Protein AF-A0A2W2G5G0-F1 (afdb_monomer_lite)

Organism: NCBI:txid1655439

pLDDT: mean 85.62, std 19.75, range [29.5, 98.62]

Foldseek 3Di:
DDDDDDDDDDDDDPPDPPPPDQQFAPPFEDQVLLCVLLVDHWDFPCPVVCVVVVDPDDVVVVPLQGWTKGWHAAPQWIWIWIDRGSFQWIWIWIAGNPPRHTPDIDIDGQFNHWYWDDDPNWIWIWTCHDPPFQKHIWIFIRPPHTDIDIDGHPDD

Radius of gyration: 22.21 Å; chains: 1; bounding box: 41×42×86 Å

Secondary structure (DSSP, 8-state):
-------------------------SSPPPHHHHHHHHTS--EETTHHHHHHTT----TTTTTTSS-EEEEEEETTEEEEEEEEGGGTEEEEEEEETTT--EEEEEEE-S--EEEEEEETTEEEEEEE--TT-SBPPEEEEEESS-EEE--BPPP-

Structure (mmCIF, N/CA/C/O backbone):
data_AF-A0A2W2G5G0-F1
#
_entry.id   AF-A0A2W2G5G0-F1
#
loop_
_atom_site.group_PDB
_atom_site.id
_atom_site.type_symbol
_atom_site.label_atom_id
_atom_site.label_alt_id
_atom_site.label_comp_id
_atom_site.label_asym_id
_atom_site.label_entity_id
_atom_site.label_seq_id
_atom_site.pdbx_PDB_ins_code
_atom_site.Cartn_x
_atom_site.Cartn_y
_atom_site.Cartn_z
_atom_site.occupancy
_atom_site.B_iso_or_equiv
_atom_site.auth_seq_id
_atom_site.auth_comp_id
_atom_site.auth_asym_id
_atom_site.auth_atom_id
_atom_site.pdbx_PDB_model_num
ATOM 1 N N . MET A 1 1 ? -14.888 7.293 -69.599 1.00 37.59 1 MET A N 1
ATOM 2 C CA . MET A 1 1 ? -13.811 6.942 -68.647 1.00 37.59 1 MET A CA 1
ATOM 3 C C . MET A 1 1 ? -13.451 8.193 -67.848 1.00 37.59 1 MET A C 1
ATOM 5 O O . MET A 1 1 ? -13.188 9.204 -68.478 1.00 37.59 1 MET A O 1
ATOM 9 N N . ALA A 1 2 ? -13.579 8.093 -66.514 1.00 35.19 2 ALA A N 1
ATOM 10 C CA . ALA A 1 2 ? -13.109 8.940 -65.391 1.00 35.19 2 ALA A CA 1
ATOM 11 C C . ALA A 1 2 ? -12.846 10.448 -65.647 1.00 35.19 2 ALA A C 1
ATOM 13 O O . ALA A 1 2 ? -11.923 10.800 -66.364 1.00 35.19 2 ALA A O 1
ATOM 14 N N . SER A 1 3 ? -13.647 11.406 -65.159 1.00 32.19 3 SER A N 1
ATOM 15 C CA . SER A 1 3 ? -13.890 11.830 -63.758 1.00 32.19 3 SER A CA 1
ATOM 16 C C . SER A 1 3 ? -12.618 12.220 -62.988 1.00 32.19 3 SER A C 1
ATOM 18 O O . SER A 1 3 ? -12.035 11.391 -62.296 1.00 32.19 3 SER A O 1
ATOM 20 N N . TYR A 1 4 ? -12.226 13.499 -63.063 1.00 32.25 4 TYR A N 1
ATOM 21 C CA . TYR A 1 4 ? -11.268 14.111 -62.136 1.00 32.25 4 TYR A CA 1
ATOM 22 C C . TYR A 1 4 ? -12.028 14.744 -60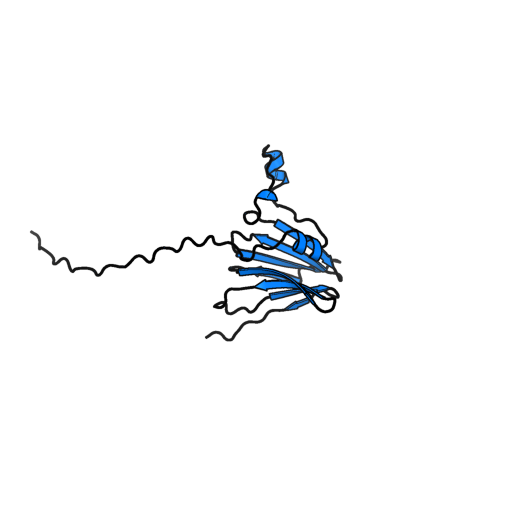.966 1.00 32.25 4 TYR A C 1
ATOM 24 O O . TYR A 1 4 ? -12.677 15.782 -61.101 1.00 32.25 4 TYR A O 1
ATOM 32 N N . LEU A 1 5 ? -11.967 14.073 -59.815 1.00 36.88 5 LEU A N 1
ATOM 33 C CA . LEU A 1 5 ? -12.491 14.564 -58.548 1.00 36.88 5 LEU A CA 1
ATOM 34 C C . LEU A 1 5 ? -11.580 15.654 -57.965 1.00 36.88 5 LEU A C 1
ATOM 36 O O . LEU A 1 5 ? -10.365 15.498 -57.875 1.00 36.88 5 LEU A O 1
ATOM 40 N N . ARG A 1 6 ? -12.228 16.718 -57.479 1.00 37.94 6 ARG A N 1
ATOM 41 C CA . ARG A 1 6 ? -11.724 17.679 -56.490 1.00 37.94 6 ARG A CA 1
ATOM 42 C C . ARG A 1 6 ? -10.991 16.972 -55.344 1.00 37.94 6 ARG A C 1
ATOM 44 O O . ARG A 1 6 ? -11.624 16.231 -54.594 1.00 37.94 6 ARG A O 1
ATOM 51 N N . MET A 1 7 ? -9.729 17.322 -55.107 1.00 29.50 7 MET A N 1
ATOM 52 C CA . MET A 1 7 ? -9.103 17.122 -53.799 1.00 29.50 7 MET A CA 1
ATOM 53 C C . MET A 1 7 ? -9.306 18.388 -52.965 1.00 29.50 7 MET A C 1
ATOM 55 O O . MET A 1 7 ? -8.728 19.441 -53.227 1.00 29.50 7 MET A O 1
ATOM 59 N N 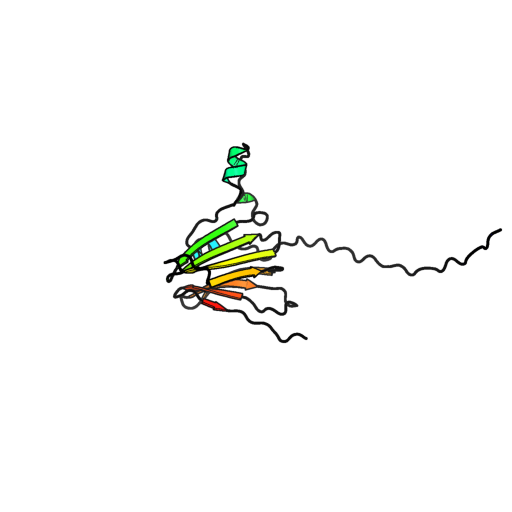. ARG A 1 8 ? -10.213 18.283 -51.990 1.00 38.03 8 ARG A N 1
ATOM 60 C CA . ARG A 1 8 ? -10.362 19.241 -50.893 1.00 38.03 8 ARG A CA 1
ATOM 61 C C . ARG A 1 8 ? -9.077 19.230 -50.064 1.00 38.03 8 ARG A C 1
ATOM 63 O O . ARG A 1 8 ? -8.602 18.160 -49.696 1.00 38.03 8 ARG A O 1
ATOM 70 N N . MET A 1 9 ? -8.572 20.416 -49.736 1.00 39.34 9 MET A N 1
ATOM 71 C CA . MET A 1 9 ? -7.603 20.597 -48.659 1.00 39.34 9 MET A CA 1
ATOM 72 C C . MET A 1 9 ? -8.232 20.078 -47.362 1.00 39.34 9 MET A C 1
ATOM 74 O O . MET A 1 9 ? -9.248 20.611 -46.912 1.00 39.34 9 MET A O 1
ATOM 78 N N . LEU A 1 10 ? -7.665 19.018 -46.790 1.00 39.03 10 LEU A N 1
ATOM 79 C CA . LEU A 1 10 ? -7.974 18.602 -45.430 1.00 39.03 10 LEU A CA 1
ATOM 80 C C . LEU A 1 10 ? -6.988 19.291 -44.494 1.00 39.03 10 LEU A C 1
ATOM 82 O O . LEU A 1 10 ? -5.775 19.113 -44.580 1.00 39.03 10 LEU A O 1
ATOM 86 N N . SER A 1 11 ? -7.582 20.127 -43.651 1.00 43.00 11 SER A N 1
ATOM 87 C CA . SER A 1 11 ? -6.990 20.857 -42.543 1.00 43.00 11 SER A CA 1
ATOM 88 C C . SER A 1 11 ? -6.053 19.970 -41.727 1.00 43.00 11 SER A C 1
ATOM 90 O O . SER A 1 11 ? -6.435 18.878 -41.301 1.00 43.00 11 SER A O 1
ATOM 92 N N . GLY A 1 12 ? -4.835 20.462 -41.501 1.00 37.47 12 GLY A N 1
ATOM 93 C CA . GLY A 1 12 ? -3.823 19.797 -40.697 1.00 37.47 12 GLY A CA 1
ATOM 94 C C . GLY A 1 12 ? -4.359 19.441 -39.314 1.00 37.47 12 GLY A C 1
ATOM 95 O O . GLY A 1 12 ? -4.733 20.312 -38.532 1.00 37.47 12 GLY A O 1
ATOM 96 N N . HIS A 1 13 ? -4.386 18.148 -39.012 1.00 40.12 13 HIS A N 1
ATOM 97 C CA . HIS A 1 13 ? -4.388 17.687 -37.634 1.00 40.12 13 HIS A CA 1
ATOM 98 C C . HIS A 1 13 ? -2.970 17.882 -37.109 1.00 40.12 13 HIS A C 1
ATOM 100 O O . HIS A 1 13 ? -2.064 17.107 -37.420 1.00 40.12 13 HIS A O 1
ATOM 106 N N . LEU A 1 14 ? -2.778 18.967 -36.358 1.00 42.31 14 LEU A N 1
ATOM 107 C CA . LEU A 1 14 ? -1.640 19.132 -35.466 1.00 42.31 14 LEU A CA 1
ATOM 108 C C . LEU A 1 14 ? -1.620 17.912 -34.546 1.00 42.31 14 LEU A C 1
ATOM 110 O O . LEU A 1 14 ? -2.417 17.817 -33.615 1.00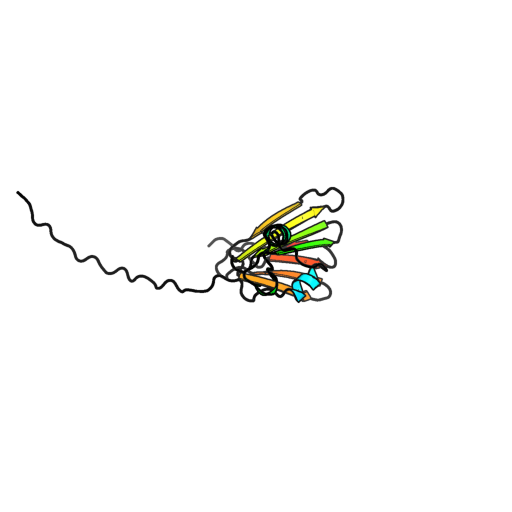 42.31 14 LEU A O 1
ATOM 114 N N . ARG A 1 15 ? -0.733 16.957 -34.841 1.00 42.62 15 ARG A N 1
ATOM 115 C CA . ARG A 1 15 ? -0.372 15.899 -33.901 1.00 42.62 15 ARG A CA 1
ATOM 116 C C . ARG A 1 15 ? 0.100 16.611 -32.642 1.00 42.62 15 ARG A C 1
ATOM 118 O O . ARG A 1 15 ? 1.128 17.285 -32.675 1.00 42.62 15 ARG A O 1
ATOM 125 N N . HIS A 1 16 ? -0.683 16.533 -31.570 1.00 43.47 16 HIS A N 1
ATOM 126 C CA . HIS A 1 16 ? -0.168 16.881 -30.257 1.00 43.47 16 HIS A CA 1
ATOM 127 C C . HIS A 1 16 ? 1.067 16.007 -30.036 1.00 43.47 16 HIS A C 1
ATOM 129 O O . HIS A 1 16 ? 0.976 14.794 -30.256 1.00 43.47 16 HIS A O 1
ATOM 135 N N . PRO A 1 17 ? 2.231 16.586 -29.699 1.00 39.75 17 PRO A N 1
ATOM 136 C CA . PRO A 1 17 ? 3.340 15.767 -29.258 1.00 39.75 17 PRO A CA 1
ATOM 137 C C . PRO A 1 17 ? 2.827 14.987 -28.050 1.00 39.75 17 PRO A C 1
ATOM 139 O O . PRO A 1 17 ? 2.345 15.587 -27.087 1.00 39.75 17 PRO A O 1
ATOM 142 N N . CYS A 1 18 ? 2.865 13.656 -28.144 1.00 41.94 18 CYS A N 1
ATOM 143 C CA . CYS A 1 18 ? 2.819 12.806 -26.966 1.00 41.94 18 CYS A CA 1
ATOM 144 C C . CYS A 1 18 ? 3.891 13.383 -26.047 1.00 41.94 18 CYS A C 1
ATOM 146 O O . CYS A 1 18 ? 5.069 13.385 -26.403 1.00 41.94 18 CYS A O 1
ATOM 148 N N . LYS A 1 19 ? 3.487 14.012 -24.945 1.00 44.22 19 LYS A N 1
ATOM 149 C CA . LYS A 1 19 ? 4.447 14.325 -23.903 1.00 44.22 19 LYS A CA 1
ATOM 150 C C . LYS A 1 19 ? 4.891 12.963 -23.395 1.00 44.22 19 LYS A C 1
ATOM 152 O O . LYS A 1 19 ? 4.100 12.278 -22.756 1.00 44.22 19 LYS A O 1
ATOM 157 N N . ASP A 1 20 ? 6.111 12.575 -23.746 1.00 46.91 20 ASP A N 1
ATOM 158 C CA . ASP A 1 20 ? 6.840 11.476 -23.124 1.00 46.91 20 ASP A CA 1
ATOM 159 C C . ASP A 1 20 ? 7.102 11.869 -21.664 1.00 46.91 20 ASP A C 1
ATOM 161 O O . ASP A 1 20 ? 8.199 12.278 -21.285 1.00 46.91 20 ASP A O 1
ATOM 165 N N . HIS A 1 21 ? 6.050 11.859 -20.848 1.00 46.62 21 HIS A N 1
ATOM 166 C CA . HIS A 1 21 ? 6.199 11.828 -19.410 1.00 46.62 21 HIS A CA 1
ATOM 167 C C . HIS A 1 21 ? 6.447 10.365 -19.046 1.00 46.62 21 HIS A C 1
ATOM 169 O O . HIS A 1 21 ? 5.636 9.518 -19.429 1.00 46.62 21 HIS A O 1
ATOM 175 N N . PRO A 1 22 ? 7.558 10.032 -18.369 1.00 53.75 22 PRO A N 1
ATOM 176 C CA . PRO A 1 22 ? 7.670 8.720 -17.757 1.00 53.75 22 PRO A CA 1
ATOM 177 C C . PRO A 1 22 ? 6.459 8.545 -16.831 1.00 53.75 22 PRO A C 1
ATOM 179 O O . PRO A 1 22 ? 6.234 9.370 -15.950 1.00 53.75 22 PRO A O 1
ATOM 182 N N . VAL A 1 23 ? 5.643 7.527 -17.108 1.00 70.06 23 VAL A N 1
ATOM 183 C CA . VAL A 1 23 ? 4.461 7.161 -16.316 1.00 70.06 23 VAL A CA 1
ATOM 184 C C . VAL A 1 23 ? 4.982 6.424 -15.088 1.00 70.06 23 VAL A C 1
ATOM 186 O O . VAL A 1 23 ? 5.125 5.207 -15.091 1.00 70.06 23 VAL A O 1
ATOM 189 N N . VAL A 1 24 ? 5.428 7.177 -14.092 1.00 86.25 24 VAL A N 1
ATOM 190 C CA . VAL A 1 24 ? 5.929 6.654 -12.821 1.00 86.25 24 VAL A CA 1
ATOM 191 C C . VAL A 1 24 ? 5.260 7.468 -11.725 1.00 86.25 24 VAL A C 1
ATOM 193 O O . VAL A 1 24 ? 5.152 8.687 -11.855 1.00 86.25 24 VAL A O 1
ATOM 196 N N . MET A 1 25 ? 4.824 6.804 -10.652 1.00 93.00 25 MET A N 1
ATOM 197 C CA . MET A 1 25 ? 4.347 7.499 -9.453 1.00 93.00 25 MET A CA 1
ATOM 198 C C . MET A 1 25 ? 5.380 8.531 -8.977 1.00 93.00 25 MET A C 1
ATOM 200 O O . MET A 1 25 ? 6.557 8.201 -8.827 1.00 93.00 25 MET A O 1
ATOM 204 N N . GLU A 1 26 ? 4.932 9.745 -8.666 1.00 89.25 26 GLU A N 1
ATOM 205 C CA . GLU A 1 26 ? 5.772 10.828 -8.159 1.00 89.25 26 GLU A CA 1
ATOM 206 C C . GLU A 1 26 ? 5.104 11.532 -6.954 1.00 89.25 26 GLU A C 1
ATOM 208 O O . GLU A 1 26 ? 3.977 12.025 -7.072 1.00 89.25 26 GLU A O 1
ATOM 213 N N . PRO A 1 27 ? 5.784 11.629 -5.792 1.00 90.69 27 PRO A N 1
ATOM 214 C CA . PRO A 1 27 ? 7.125 11.108 -5.533 1.00 90.69 27 PRO A CA 1
ATOM 215 C C . PRO A 1 27 ? 7.156 9.574 -5.516 1.00 90.69 27 PRO A C 1
ATOM 217 O O . PRO A 1 27 ? 6.210 8.923 -5.065 1.00 90.69 27 PRO A O 1
ATOM 220 N N . VAL A 1 28 ? 8.278 9.007 -5.963 1.00 92.00 28 VAL A N 1
ATOM 221 C CA . VAL A 1 28 ? 8.541 7.570 -5.841 1.00 92.00 28 VAL A CA 1
ATOM 222 C C . VAL A 1 28 ? 8.506 7.159 -4.358 1.00 92.00 28 VAL A C 1
ATOM 224 O O . VAL A 1 28 ? 9.225 7.753 -3.547 1.00 92.00 28 VAL A O 1
ATOM 227 N N . PRO A 1 29 ? 7.719 6.134 -3.980 1.00 91.38 29 PRO A N 1
ATOM 228 C CA . PRO A 1 29 ? 7.641 5.690 -2.594 1.00 91.38 29 PRO A CA 1
ATOM 229 C C . PRO A 1 29 ? 8.982 5.137 -2.099 1.00 91.38 29 PRO A C 1
ATOM 231 O O . PRO A 1 29 ? 9.640 4.359 -2.789 1.00 91.38 29 PRO A O 1
ATOM 234 N N . SER A 1 30 ? 9.377 5.501 -0.878 1.00 94.69 30 SER A N 1
ATOM 235 C CA . SER A 1 30 ? 10.601 4.991 -0.251 1.00 94.69 30 SER A CA 1
ATOM 236 C C . SER A 1 30 ? 10.409 3.564 0.262 1.00 94.69 30 SER A C 1
ATOM 238 O O . SER A 1 30 ? 9.449 3.279 0.981 1.00 94.69 30 SER A O 1
ATOM 240 N N . TYR A 1 31 ? 11.363 2.676 -0.036 1.00 95.44 31 TYR A N 1
ATOM 241 C CA . TYR A 1 31 ? 11.407 1.359 0.598 1.00 95.44 31 TYR A CA 1
ATOM 242 C C . TYR A 1 31 ? 11.489 1.466 2.115 1.00 95.44 31 TYR A C 1
ATOM 244 O O . TYR A 1 31 ? 10.778 0.745 2.799 1.00 95.44 31 TYR A O 1
ATOM 252 N N . GLU A 1 32 ? 12.325 2.359 2.643 1.00 96.69 32 GLU A N 1
ATOM 253 C CA . GLU A 1 32 ? 12.541 2.484 4.087 1.00 96.69 32 GLU A CA 1
ATOM 254 C C . GLU A 1 32 ? 11.247 2.853 4.814 1.00 96.69 32 GLU A C 1
ATOM 256 O O . GLU A 1 32 ? 10.923 2.252 5.838 1.00 96.69 32 GLU A O 1
ATOM 261 N N . ASP A 1 33 ? 10.464 3.773 4.246 1.00 97.19 33 ASP A N 1
ATOM 262 C CA . ASP A 1 33 ? 9.184 4.187 4.820 1.00 97.19 33 ASP A CA 1
ATOM 263 C C . ASP A 1 33 ? 8.153 3.055 4.780 1.00 97.19 33 ASP A C 1
ATOM 265 O O . ASP A 1 33 ? 7.444 2.815 5.761 1.00 97.19 33 ASP A O 1
ATOM 269 N N . LEU A 1 34 ? 8.077 2.330 3.660 1.00 97.75 34 LEU A N 1
ATOM 270 C CA . LEU A 1 34 ? 7.150 1.209 3.509 1.00 97.75 34 LEU A CA 1
ATOM 271 C C . LEU A 1 34 ? 7.546 0.016 4.389 1.00 97.75 34 LEU A C 1
ATOM 273 O O . LEU A 1 34 ? 6.685 -0.552 5.059 1.00 97.75 34 LEU A O 1
ATOM 277 N N . ILE A 1 35 ? 8.836 -0.322 4.460 1.00 97.94 35 ILE A N 1
ATOM 278 C CA . ILE A 1 35 ? 9.369 -1.339 5.377 1.00 97.94 35 ILE A CA 1
ATOM 279 C C . ILE A 1 35 ? 9.061 -0.940 6.815 1.00 97.94 35 ILE A C 1
ATOM 281 O O . ILE A 1 35 ? 8.623 -1.777 7.599 1.00 97.94 35 ILE A O 1
ATOM 285 N N . TRP A 1 36 ? 9.243 0.333 7.166 1.00 96.94 36 TRP A N 1
ATOM 286 C CA . TRP A 1 36 ? 8.933 0.825 8.500 1.00 96.94 36 TRP A CA 1
ATOM 287 C C . TRP A 1 36 ? 7.439 0.697 8.829 1.00 96.94 36 TRP A C 1
ATOM 289 O O . TRP A 1 36 ? 7.093 0.234 9.915 1.00 96.94 36 TRP A O 1
ATOM 299 N N . LEU A 1 37 ? 6.552 1.058 7.897 1.00 97.75 37 LEU A N 1
ATOM 300 C CA . LEU A 1 37 ? 5.104 0.997 8.105 1.00 97.75 37 LEU A CA 1
ATOM 301 C C . LEU A 1 37 ? 4.589 -0.448 8.229 1.00 97.75 37 LEU A C 1
ATOM 303 O O . LEU A 1 37 ? 3.756 -0.743 9.093 1.00 97.75 37 LEU A O 1
ATOM 307 N N . PHE A 1 38 ? 5.062 -1.339 7.354 1.00 97.75 38 PHE A N 1
ATOM 308 C CA . PHE A 1 38 ? 4.668 -2.750 7.340 1.00 97.75 38 PHE A CA 1
ATOM 309 C C . PHE A 1 38 ? 5.450 -3.595 8.353 1.00 97.75 38 PHE A C 1
ATOM 311 O O . PHE A 1 38 ? 5.017 -4.696 8.683 1.00 97.75 38 PHE A O 1
ATOM 318 N N . GLU A 1 39 ? 6.568 -3.090 8.874 1.00 96.75 39 GLU A N 1
ATOM 319 C CA . GLU A 1 39 ? 7.517 -3.831 9.716 1.00 96.75 39 GLU A CA 1
ATOM 320 C C . GLU A 1 39 ? 7.982 -5.140 9.049 1.00 96.75 39 GLU A C 1
ATOM 322 O O . GLU A 1 39 ? 8.215 -6.152 9.710 1.00 96.75 39 GLU A O 1
ATOM 327 N N . ALA A 1 40 ? 8.088 -5.123 7.716 1.00 96.94 40 ALA A N 1
ATOM 328 C CA . ALA A 1 40 ? 8.401 -6.286 6.898 1.00 96.94 40 ALA A CA 1
ATOM 329 C C . ALA A 1 40 ? 9.119 -5.889 5.603 1.00 96.94 40 ALA A C 1
ATOM 331 O O . ALA A 1 40 ? 8.822 -4.858 4.997 1.00 96.94 40 ALA A O 1
ATOM 332 N N . GLU A 1 41 ? 10.033 -6.750 5.160 1.00 97.00 41 GLU A N 1
ATOM 333 C CA . GLU A 1 41 ? 10.699 -6.618 3.864 1.00 97.00 41 GLU A CA 1
ATOM 334 C C . GLU A 1 41 ? 9.728 -6.918 2.707 1.00 97.00 41 GLU A C 1
ATOM 336 O O . GLU A 1 41 ? 8.912 -7.843 2.814 1.00 97.00 41 GLU A O 1
ATOM 341 N N . PRO A 1 42 ? 9.823 -6.188 1.580 1.00 97.06 42 PRO A N 1
ATOM 342 C CA . PRO A 1 42 ? 9.055 -6.508 0.394 1.00 97.06 42 PRO A CA 1
ATOM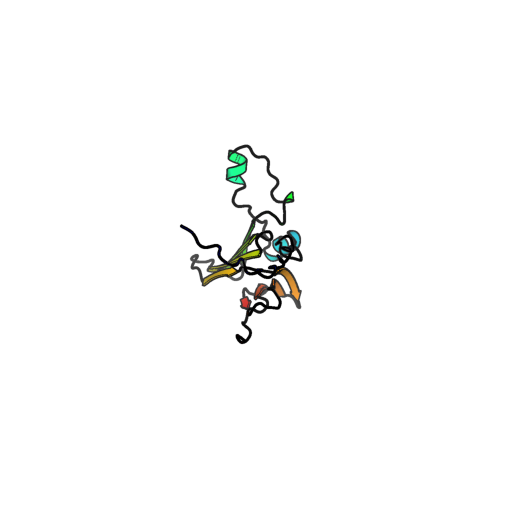 343 C C . PRO A 1 42 ? 9.521 -7.822 -0.230 1.00 97.06 42 PRO A C 1
ATOM 345 O O . PRO A 1 42 ? 10.704 -8.166 -0.222 1.00 97.06 42 PRO A O 1
ATOM 348 N N . VAL A 1 43 ? 8.581 -8.519 -0.859 1.00 95.62 43 VAL A N 1
ATOM 349 C CA . VAL A 1 43 ? 8.855 -9.696 -1.685 1.00 95.62 43 VAL A CA 1
ATOM 350 C C . VAL A 1 43 ? 8.650 -9.338 -3.153 1.00 95.62 43 VAL A C 1
ATOM 352 O O . VAL A 1 43 ? 7.581 -8.855 -3.535 1.00 95.62 43 VAL A O 1
ATOM 355 N N . TYR A 1 44 ? 9.657 -9.613 -3.980 1.00 93.75 44 TYR A N 1
ATOM 356 C CA . TYR A 1 44 ? 9.555 -9.573 -5.437 1.00 93.75 44 TYR A CA 1
ATOM 357 C C . TYR A 1 44 ? 9.061 -10.927 -5.956 1.00 93.75 44 TYR A C 1
ATOM 359 O O . TYR A 1 44 ? 9.643 -11.969 -5.654 1.00 93.75 44 TYR A O 1
ATOM 367 N N . ARG A 1 45 ? 7.964 -10.921 -6.723 1.00 86.56 45 ARG A N 1
ATOM 368 C CA . ARG A 1 45 ? 7.239 -12.144 -7.110 1.00 86.56 45 ARG A CA 1
ATOM 369 C C . ARG A 1 45 ? 8.083 -13.131 -7.920 1.00 86.56 45 ARG A C 1
ATOM 371 O O . ARG A 1 45 ? 7.863 -14.328 -7.787 1.00 86.56 45 ARG A O 1
ATOM 378 N N . TYR A 1 46 ? 9.005 -12.636 -8.740 1.00 86.38 46 TYR A N 1
ATOM 379 C CA . TYR A 1 46 ? 9.780 -13.455 -9.676 1.00 86.38 46 TYR A CA 1
ATOM 380 C C . TYR A 1 46 ? 11.196 -13.772 -9.175 1.00 86.38 46 TYR A C 1
ATOM 382 O O . TYR A 1 46 ? 11.996 -14.318 -9.924 1.00 86.38 46 TYR A O 1
ATOM 390 N N . ALA A 1 47 ? 11.517 -13.457 -7.911 1.00 85.81 47 ALA A N 1
ATOM 391 C CA . ALA A 1 47 ? 12.867 -13.634 -7.371 1.00 85.81 47 ALA A CA 1
ATOM 392 C C . ALA A 1 47 ? 13.357 -15.092 -7.440 1.00 85.81 47 ALA A C 1
ATOM 394 O O . ALA A 1 47 ? 14.517 -15.342 -7.766 1.00 85.81 47 ALA A O 1
ATOM 395 N N . ASP A 1 48 ? 12.481 -16.054 -7.133 1.00 85.25 48 ASP A N 1
ATOM 396 C CA . ASP A 1 48 ? 12.827 -17.476 -7.177 1.00 85.25 48 ASP A CA 1
ATOM 397 C C . ASP A 1 48 ? 12.943 -17.985 -8.624 1.00 85.25 48 ASP A C 1
ATOM 399 O O . ASP A 1 48 ? 13.947 -18.617 -8.953 1.00 85.25 48 ASP A O 1
ATOM 403 N N . ASP A 1 49 ? 11.986 -17.636 -9.493 1.00 86.19 49 ASP A N 1
ATOM 404 C CA . ASP A 1 49 ? 11.975 -18.021 -10.914 1.00 86.19 49 ASP A CA 1
ATOM 405 C C . ASP A 1 49 ? 13.226 -17.507 -11.657 1.00 86.19 49 ASP A C 1
ATOM 407 O O . ASP A 1 49 ? 13.870 -18.240 -12.411 1.00 86.19 49 ASP A O 1
ATOM 411 N N . GLU A 1 50 ? 13.612 -16.249 -11.425 1.00 86.50 50 GLU A N 1
ATOM 412 C CA . GLU A 1 50 ? 14.798 -15.639 -12.037 1.00 86.50 50 GLU A CA 1
ATOM 413 C C . GLU A 1 50 ? 16.093 -16.290 -11.540 1.00 86.50 50 GLU A C 1
ATOM 415 O O . GLU A 1 50 ? 16.996 -16.563 -12.338 1.00 86.50 50 GLU A O 1
ATOM 420 N N . ARG A 1 51 ? 16.168 -16.609 -10.240 1.00 85.06 51 ARG A N 1
ATOM 421 C CA . ARG A 1 51 ? 17.307 -17.329 -9.659 1.00 85.06 51 ARG A CA 1
ATOM 422 C C . ARG A 1 51 ? 17.440 -18.732 -10.253 1.00 85.06 51 ARG A C 1
ATOM 424 O O . ARG A 1 51 ? 18.558 -19.150 -10.552 1.00 85.06 51 ARG A O 1
ATOM 431 N N . GLU A 1 52 ? 16.334 -19.454 -10.432 1.00 86.69 52 GLU A N 1
ATOM 432 C CA . GLU A 1 52 ? 16.321 -20.782 -11.065 1.00 86.69 52 GLU A CA 1
ATOM 433 C C . GLU A 1 52 ? 16.733 -20.728 -12.542 1.00 86.69 52 GLU A C 1
ATOM 435 O O . GLU A 1 52 ? 17.464 -21.601 -13.013 1.00 86.69 52 GLU A O 1
ATOM 440 N N . ALA A 1 53 ? 16.345 -19.669 -13.255 1.00 88.00 53 ALA A N 1
ATOM 441 C CA . ALA A 1 53 ? 16.771 -19.409 -14.628 1.00 88.00 53 ALA A CA 1
ATOM 442 C C . ALA A 1 53 ? 18.239 -18.937 -14.748 1.00 88.00 53 ALA A C 1
ATOM 444 O O . ALA A 1 53 ? 18.747 -18.783 -15.861 1.00 88.00 53 ALA A O 1
ATOM 445 N N . GLY A 1 54 ? 18.940 -18.738 -13.626 1.00 86.00 54 GLY A N 1
ATOM 446 C CA . GLY A 1 54 ? 20.348 -18.338 -13.585 1.00 86.00 54 GLY A CA 1
ATOM 447 C C . GLY A 1 54 ? 20.587 -16.832 -13.727 1.00 86.00 54 GLY A C 1
ATOM 448 O O . GLY A 1 54 ? 21.732 -16.418 -13.919 1.00 86.00 54 GLY A O 1
ATOM 449 N N . TYR A 1 55 ? 19.544 -16.006 -13.620 1.00 79.88 55 TYR A N 1
ATOM 450 C CA . TYR A 1 55 ? 19.689 -14.556 -13.578 1.00 79.88 55 TYR A CA 1
ATOM 451 C C . TYR A 1 55 ? 20.110 -14.110 -12.173 1.00 79.88 55 TYR A C 1
ATOM 453 O O . TYR A 1 55 ? 19.488 -14.451 -11.169 1.00 79.88 55 TYR A O 1
ATOM 461 N N . GLN A 1 56 ? 21.186 -13.327 -12.100 1.00 69.94 56 GLN A N 1
ATOM 462 C CA . GLN A 1 56 ? 21.540 -12.567 -10.903 1.00 69.94 56 GLN A CA 1
ATOM 463 C C . GLN A 1 56 ? 20.954 -11.168 -11.067 1.00 69.94 56 GLN A C 1
ATOM 465 O O . GLN A 1 56 ? 21.518 -10.336 -11.774 1.00 69.94 56 GLN A O 1
ATOM 470 N N . PHE A 1 57 ? 19.781 -10.954 -10.481 1.00 77.75 57 PHE A N 1
ATOM 471 C CA . PHE A 1 57 ? 18.990 -9.744 -10.664 1.00 77.75 57 PHE A CA 1
ATOM 472 C C . PHE A 1 57 ? 18.728 -9.086 -9.308 1.00 77.75 57 PHE A C 1
ATOM 474 O O . PHE A 1 57 ? 18.024 -9.648 -8.465 1.00 77.75 57 PHE A O 1
ATOM 481 N N . ASP A 1 58 ? 19.314 -7.907 -9.078 1.00 86.50 58 ASP A N 1
ATOM 482 C CA . ASP A 1 58 ? 19.009 -7.104 -7.893 1.00 86.50 58 ASP A CA 1
ATOM 483 C C . ASP A 1 58 ? 17.806 -6.200 -8.178 1.00 86.50 58 ASP A C 1
ATOM 485 O O . ASP A 1 58 ? 17.916 -5.044 -8.587 1.00 86.50 58 ASP A O 1
ATOM 489 N N . TRP A 1 59 ? 16.615 -6.756 -7.979 1.00 89.69 59 TRP A N 1
ATOM 490 C CA . TRP A 1 59 ? 15.354 -6.047 -8.188 1.00 89.69 59 TRP A CA 1
ATOM 491 C C . TRP A 1 59 ? 15.194 -4.808 -7.290 1.00 89.69 59 TRP A C 1
ATOM 493 O O . TRP A 1 59 ? 14.371 -3.942 -7.608 1.00 89.69 59 TRP A O 1
ATOM 503 N N . ARG A 1 60 ? 15.950 -4.695 -6.183 1.00 90.44 60 ARG A N 1
ATOM 504 C CA . ARG A 1 60 ? 15.906 -3.503 -5.323 1.00 90.44 60 ARG A CA 1
ATOM 505 C C . ARG A 1 60 ? 16.561 -2.306 -6.005 1.00 90.44 60 ARG A C 1
ATOM 507 O O . ARG A 1 60 ? 16.020 -1.208 -5.905 1.00 90.44 60 ARG A O 1
ATOM 514 N N . GLU A 1 61 ? 17.658 -2.513 -6.734 1.00 91.00 61 GLU A N 1
ATOM 515 C CA . GLU A 1 61 ? 18.359 -1.447 -7.474 1.00 91.00 61 GLU A CA 1
ATOM 516 C C . GLU A 1 61 ? 17.533 -0.881 -8.638 1.00 91.00 61 GLU A C 1
ATOM 518 O O . GLU A 1 61 ? 17.792 0.223 -9.112 1.00 91.00 61 GLU A O 1
ATOM 523 N N . LEU A 1 62 ? 16.520 -1.623 -9.089 1.00 89.50 62 LEU A N 1
ATOM 524 C CA . LEU A 1 62 ? 15.665 -1.249 -10.215 1.00 89.50 62 LEU A CA 1
ATOM 525 C C . LEU A 1 62 ? 14.370 -0.559 -9.804 1.00 89.50 62 LEU A C 1
ATOM 527 O O . LEU A 1 62 ? 13.555 -0.226 -10.660 1.00 89.50 62 LEU A O 1
ATOM 531 N N . TRP A 1 63 ? 14.166 -0.319 -8.514 1.00 91.25 63 TRP A N 1
ATOM 532 C CA . TRP A 1 63 ? 13.080 0.532 -8.051 1.00 91.25 63 TRP A CA 1
ATOM 533 C C . TRP A 1 63 ? 13.215 1.937 -8.657 1.00 91.25 63 TRP A C 1
ATOM 535 O O . TRP A 1 63 ? 14.318 2.486 -8.639 1.00 91.25 63 TRP A O 1
ATOM 545 N N . PRO A 1 64 ? 12.151 2.546 -9.214 1.00 93.19 64 PRO A N 1
ATOM 546 C CA . PRO A 1 64 ? 10.717 2.217 -9.116 1.00 93.19 64 PRO A CA 1
ATOM 547 C C . PRO A 1 64 ? 10.126 1.289 -10.199 1.00 93.19 64 PRO A C 1
ATOM 549 O O . PRO A 1 64 ? 8.905 1.178 -10.319 1.00 93.19 64 PRO A O 1
ATOM 552 N N . TYR A 1 65 ? 10.950 0.642 -11.019 1.00 90.88 65 TYR A N 1
ATOM 553 C CA . TYR A 1 65 ? 10.510 -0.146 -12.180 1.00 90.88 65 TYR A CA 1
ATOM 554 C C . TYR A 1 65 ? 10.204 -1.616 -11.865 1.00 90.88 65 TYR A C 1
ATOM 556 O O . TYR A 1 65 ? 9.958 -2.405 -12.776 1.00 90.88 65 TYR A O 1
ATOM 564 N N . THR A 1 66 ? 10.229 -1.997 -10.590 1.00 92.38 66 THR A N 1
ATOM 565 C CA . THR A 1 66 ? 9.897 -3.343 -10.120 1.00 92.38 66 THR A CA 1
ATOM 566 C C . THR A 1 66 ? 8.587 -3.345 -9.344 1.00 92.38 66 THR A C 1
ATOM 568 O O . THR A 1 66 ? 8.161 -2.332 -8.791 1.00 92.38 66 THR A O 1
ATOM 571 N N . ALA A 1 67 ? 7.934 -4.506 -9.316 1.00 94.25 67 ALA A N 1
ATOM 572 C CA . ALA A 1 67 ? 6.697 -4.710 -8.582 1.00 94.25 67 ALA A CA 1
ATOM 573 C C . ALA A 1 67 ? 6.952 -5.540 -7.326 1.00 94.25 67 ALA A C 1
ATOM 575 O O . ALA A 1 67 ? 7.459 -6.660 -7.404 1.00 94.25 67 ALA A O 1
ATOM 576 N N . VAL A 1 68 ? 6.569 -5.024 -6.165 1.00 97.44 68 VAL A N 1
ATOM 577 C CA . VAL A 1 68 ? 6.838 -5.679 -4.882 1.00 97.44 68 VAL A CA 1
ATOM 578 C C . VAL A 1 68 ? 5.575 -5.827 -4.057 1.00 97.44 68 VAL A C 1
ATOM 580 O O . VAL A 1 68 ? 4.591 -5.114 -4.245 1.00 97.44 68 VAL A O 1
ATOM 583 N N . THR A 1 69 ? 5.589 -6.781 -3.129 1.00 98.38 69 THR A N 1
ATOM 584 C CA . THR A 1 69 ? 4.498 -6.983 -2.177 1.00 98.38 69 THR A CA 1
ATOM 585 C C . THR A 1 69 ? 4.994 -6.879 -0.744 1.00 98.38 69 THR A C 1
ATOM 587 O O . THR A 1 69 ? 5.889 -7.619 -0.343 1.00 98.38 69 THR A O 1
ATOM 590 N N . PHE A 1 70 ? 4.359 -6.012 0.036 1.00 98.38 70 PHE A N 1
ATOM 591 C CA . PHE A 1 70 ? 4.511 -5.922 1.483 1.00 98.38 70 PHE A CA 1
ATOM 592 C C . PHE A 1 70 ? 3.369 -6.662 2.170 1.00 98.38 70 PHE A C 1
ATOM 594 O O . PHE A 1 70 ? 2.225 -6.620 1.710 1.00 98.38 70 PHE A O 1
ATOM 601 N N . ARG A 1 71 ? 3.674 -7.342 3.277 1.00 98.19 71 ARG A N 1
ATOM 602 C CA . ARG A 1 71 ? 2.693 -8.080 4.078 1.00 98.19 71 ARG A CA 1
ATOM 603 C C . ARG A 1 71 ? 2.986 -7.906 5.553 1.00 98.19 71 ARG A C 1
ATOM 605 O O . ARG A 1 71 ? 4.134 -8.022 5.964 1.00 98.19 71 ARG A O 1
ATOM 612 N N . THR A 1 72 ? 1.945 -7.681 6.339 1.00 97.88 72 THR A N 1
ATOM 613 C CA . THR A 1 72 ? 2.046 -7.645 7.796 1.00 97.88 72 THR A CA 1
ATOM 614 C C . THR A 1 72 ? 0.742 -8.091 8.434 1.00 97.88 72 THR A C 1
ATOM 616 O O . THR A 1 72 ? -0.321 -7.976 7.824 1.00 97.88 72 THR A O 1
ATOM 619 N N . THR A 1 73 ? 0.814 -8.571 9.669 1.00 97.44 73 THR A N 1
ATOM 620 C CA . THR A 1 73 ? -0.368 -8.901 10.465 1.00 97.44 73 THR A CA 1
ATOM 621 C C . THR A 1 73 ? -0.507 -7.873 11.579 1.00 97.44 73 THR A C 1
ATOM 623 O O . THR A 1 73 ? 0.398 -7.695 12.398 1.00 97.44 73 THR A O 1
ATOM 626 N N . ARG A 1 74 ? -1.646 -7.180 11.636 1.00 95.31 74 ARG A N 1
ATOM 627 C CA . ARG A 1 74 ? -1.881 -6.106 12.604 1.00 95.31 74 ARG A CA 1
ATOM 628 C C . ARG A 1 74 ? -3.339 -6.024 13.026 1.00 95.31 74 ARG A C 1
ATOM 630 O O . ARG A 1 74 ? -4.241 -6.117 12.206 1.00 95.31 74 ARG A O 1
ATOM 637 N N . ALA A 1 75 ? -3.562 -5.852 14.331 1.00 94.75 75 ALA A N 1
ATOM 638 C CA . ALA A 1 75 ? -4.894 -5.734 14.934 1.00 94.75 75 ALA A CA 1
ATOM 639 C C . ALA A 1 75 ? -5.887 -6.848 14.519 1.00 94.75 75 ALA A C 1
ATOM 641 O O . ALA A 1 75 ? -7.085 -6.601 14.428 1.00 94.75 75 ALA A O 1
ATOM 642 N N . GLY A 1 76 ? -5.393 -8.069 14.275 1.00 96.00 76 GLY A N 1
ATOM 643 C CA . GLY A 1 76 ? -6.211 -9.207 13.836 1.00 96.00 76 GLY A CA 1
ATOM 644 C C . GLY A 1 76 ? -6.454 -9.293 12.325 1.00 96.00 76 GLY A C 1
ATOM 645 O O . GLY A 1 76 ? -7.228 -10.148 11.898 1.00 96.00 76 GLY A O 1
ATOM 646 N N . TYR A 1 77 ? -5.790 -8.458 11.523 1.00 97.50 77 TYR A N 1
ATOM 647 C CA . TYR A 1 77 ? -5.894 -8.454 10.066 1.00 97.50 77 TYR A CA 1
ATOM 648 C C . TYR A 1 77 ? -4.551 -8.739 9.404 1.00 97.50 77 TYR A C 1
ATOM 650 O O . TYR A 1 77 ? -3.529 -8.192 9.815 1.00 97.50 77 TYR A O 1
ATOM 658 N N . ASP A 1 78 ? -4.575 -9.528 8.339 1.00 98.12 78 ASP A N 1
ATOM 659 C CA . ASP A 1 78 ? -3.471 -9.625 7.394 1.00 98.12 78 ASP A CA 1
ATOM 660 C C . ASP A 1 78 ? -3.637 -8.527 6.347 1.00 98.12 78 ASP A C 1
ATOM 662 O O . ASP A 1 78 ? -4.599 -8.526 5.572 1.00 98.12 78 ASP A O 1
ATOM 666 N N . VAL A 1 79 ? -2.699 -7.584 6.348 1.00 98.38 79 VAL A N 1
ATOM 667 C CA . VAL A 1 79 ? -2.655 -6.438 5.444 1.00 98.38 79 VAL A CA 1
ATOM 668 C C . VAL A 1 79 ? -1.584 -6.696 4.394 1.00 98.38 79 VAL A C 1
ATOM 670 O O . VAL A 1 79 ? -0.415 -6.911 4.716 1.00 98.38 79 VAL A O 1
ATOM 673 N N . GLU A 1 80 ? -1.981 -6.663 3.130 1.00 98.56 80 GLU A N 1
ATOM 674 C CA . GLU A 1 80 ? -1.102 -6.838 1.979 1.00 98.56 80 GLU A CA 1
ATOM 675 C C . GLU A 1 80 ? -1.188 -5.607 1.076 1.00 98.56 80 GLU A C 1
ATOM 677 O O . GLU A 1 80 ? -2.280 -5.127 0.764 1.00 98.56 80 GLU A O 1
ATOM 682 N N . MET A 1 81 ? -0.028 -5.121 0.640 1.00 98.62 81 MET A N 1
ATOM 683 C CA . MET A 1 81 ? 0.082 -4.113 -0.406 1.00 98.62 81 MET A CA 1
ATOM 684 C C . MET A 1 81 ? 0.985 -4.631 -1.514 1.00 98.62 81 MET A C 1
ATOM 686 O O . MET A 1 81 ? 2.175 -4.840 -1.296 1.00 98.62 81 MET A O 1
ATOM 690 N N . TYR A 1 82 ? 0.427 -4.788 -2.706 1.00 98.38 82 TYR A N 1
ATOM 691 C CA . TYR A 1 82 ? 1.198 -4.884 -3.939 1.00 98.38 82 TYR A CA 1
ATOM 692 C C . TYR A 1 82 ? 1.345 -3.484 -4.530 1.00 98.38 82 TYR A C 1
ATOM 694 O O . TYR A 1 82 ? 0.372 -2.731 -4.578 1.00 98.38 82 TYR A O 1
ATOM 702 N N . ILE A 1 83 ? 2.545 -3.138 -4.977 1.00 97.69 83 ILE A N 1
ATOM 703 C CA . ILE A 1 83 ? 2.830 -1.839 -5.577 1.00 97.69 83 ILE A CA 1
ATOM 704 C C . ILE A 1 83 ? 3.767 -2.004 -6.766 1.00 97.69 83 ILE A C 1
ATOM 706 O O . ILE A 1 83 ? 4.745 -2.749 -6.711 1.00 97.69 83 ILE A O 1
ATOM 710 N N . GLU A 1 84 ? 3.450 -1.283 -7.833 1.00 96.38 84 GLU A N 1
ATOM 711 C CA . GLU A 1 84 ? 4.219 -1.243 -9.068 1.00 96.38 84 GLU A CA 1
ATOM 712 C C . GLU A 1 84 ? 4.256 0.213 -9.563 1.00 96.38 84 GLU A C 1
ATOM 714 O O . GLU A 1 84 ? 3.363 0.650 -10.300 1.00 96.38 84 GLU A O 1
ATOM 719 N N . PRO A 1 85 ? 5.243 1.011 -9.107 1.00 95.81 85 PRO A N 1
ATOM 720 C CA . PRO A 1 85 ? 5.215 2.453 -9.324 1.00 95.81 85 PRO A CA 1
ATOM 721 C C . PRO A 1 85 ? 5.362 2.853 -10.792 1.00 95.81 85 PRO A C 1
ATOM 723 O O . PRO A 1 85 ? 4.709 3.800 -11.222 1.00 95.81 85 PRO A O 1
ATOM 726 N N . GLY A 1 86 ? 6.149 2.107 -11.577 1.00 93.88 86 GLY A N 1
ATOM 727 C CA . GLY A 1 86 ? 6.291 2.317 -13.025 1.00 93.88 86 GLY A CA 1
ATOM 728 C C . GLY A 1 86 ? 5.031 2.040 -13.858 1.00 93.88 86 GLY A C 1
ATOM 729 O O . GLY A 1 86 ? 5.055 2.226 -15.070 1.00 93.88 86 GLY A O 1
ATOM 730 N N . TYR A 1 87 ? 3.947 1.580 -13.228 1.00 94.19 87 TYR A N 1
ATOM 731 C CA . TYR A 1 87 ? 2.640 1.399 -13.863 1.00 94.19 87 TYR A CA 1
ATOM 732 C C . TYR A 1 87 ? 1.508 2.090 -13.088 1.00 94.19 87 TYR A C 1
ATOM 734 O O . TYR A 1 87 ? 0.338 1.875 -13.408 1.00 94.19 87 TYR A O 1
ATOM 742 N N . GLU A 1 88 ? 1.832 2.901 -12.071 1.00 95.94 88 GLU A N 1
ATOM 743 C CA . GLU A 1 88 ? 0.847 3.637 -11.261 1.00 95.94 88 GLU A CA 1
ATOM 744 C C . GLU A 1 88 ? -0.217 2.715 -10.627 1.00 95.94 88 GLU A C 1
ATOM 746 O O . GLU A 1 88 ? -1.397 3.068 -10.512 1.00 95.94 88 GLU A O 1
ATOM 751 N N . VAL A 1 89 ? 0.202 1.504 -10.230 1.00 96.75 89 VAL A N 1
ATOM 752 C CA . VAL A 1 89 ? -0.667 0.475 -9.641 1.00 96.75 89 VAL A CA 1
ATOM 753 C C . VAL A 1 89 ? -0.367 0.281 -8.163 1.00 96.75 89 VAL A C 1
ATOM 755 O O . VAL A 1 89 ? 0.772 0.021 -7.767 1.00 96.75 89 VAL A O 1
ATOM 758 N N . VAL A 1 90 ? -1.427 0.294 -7.358 1.00 98.00 90 VAL A N 1
ATOM 759 C CA . VAL A 1 90 ? -1.414 -0.196 -5.978 1.00 98.00 90 VAL A CA 1
ATOM 760 C C . VAL A 1 90 ? -2.575 -1.160 -5.810 1.00 98.00 90 VAL A C 1
ATOM 762 O O . VAL A 1 90 ? -3.700 -0.853 -6.189 1.00 98.00 90 VAL A O 1
ATOM 765 N N . ARG A 1 91 ? -2.337 -2.312 -5.189 1.00 98.38 91 ARG A N 1
ATOM 766 C CA . ARG A 1 91 ? -3.408 -3.201 -4.746 1.00 98.38 91 ARG A CA 1
ATOM 767 C C . ARG A 1 91 ? -3.329 -3.401 -3.246 1.00 98.38 91 ARG A C 1
ATOM 769 O O . ARG A 1 91 ? -2.286 -3.810 -2.741 1.00 98.38 91 ARG A O 1
ATOM 776 N N . LEU A 1 92 ? -4.430 -3.142 -2.550 1.00 98.50 92 LEU A N 1
ATOM 777 C CA . LEU A 1 92 ? -4.549 -3.318 -1.105 1.00 98.50 92 LEU A CA 1
ATOM 778 C C . LEU A 1 92 ? -5.506 -4.458 -0.797 1.00 98.50 92 LEU A C 1
ATOM 780 O O . LEU A 1 92 ? -6.628 -4.490 -1.298 1.00 98.50 92 LEU A O 1
ATOM 784 N N . ARG A 1 93 ? -5.071 -5.375 0.062 1.00 98.38 93 ARG A N 1
ATOM 785 C CA . ARG A 1 93 ? -5.853 -6.535 0.484 1.00 98.38 93 ARG A CA 1
ATOM 786 C C . ARG A 1 93 ? -5.861 -6.646 1.993 1.00 98.38 93 ARG A C 1
ATOM 788 O O . ARG A 1 93 ? -4.805 -6.591 2.621 1.00 98.38 93 ARG A O 1
ATOM 795 N N . LEU A 1 94 ? -7.050 -6.818 2.564 1.00 98.00 94 LEU A N 1
ATOM 796 C CA . LEU A 1 94 ? -7.231 -7.077 3.989 1.00 98.00 94 LEU A CA 1
ATOM 797 C C . LEU A 1 94 ? -7.991 -8.388 4.176 1.00 98.00 94 LEU A C 1
ATOM 799 O O . LEU A 1 94 ? -9.082 -8.582 3.634 1.00 98.00 94 LEU A O 1
ATOM 803 N N . ARG A 1 95 ? -7.414 -9.273 4.987 1.00 98.44 95 ARG A N 1
ATOM 804 C CA . ARG A 1 95 ? -8.017 -10.540 5.409 1.00 98.44 95 ARG A CA 1
ATOM 805 C C . ARG A 1 95 ? -8.077 -10.612 6.927 1.00 98.44 95 ARG A C 1
ATOM 807 O O . ARG A 1 95 ? -7.254 -10.001 7.604 1.00 98.44 95 ARG A O 1
ATOM 814 N N . THR A 1 96 ? -9.021 -11.359 7.476 1.00 97.69 96 THR A N 1
ATOM 815 C CA . THR A 1 96 ? -8.976 -11.734 8.893 1.00 97.69 96 THR A CA 1
ATOM 816 C C . THR A 1 96 ? -7.808 -12.690 9.134 1.00 97.69 96 THR A C 1
ATOM 818 O O . THR A 1 96 ? -7.653 -13.685 8.431 1.00 97.69 96 THR A O 1
ATOM 821 N N . ALA A 1 97 ? -6.986 -12.422 10.148 1.00 96.25 97 ALA A N 1
ATOM 822 C CA . ALA A 1 97 ? -5.814 -13.254 10.436 1.00 96.25 97 ALA A CA 1
ATOM 823 C C . ALA A 1 97 ? -6.180 -14.630 11.032 1.00 96.25 97 ALA A C 1
ATOM 825 O O . ALA A 1 97 ? -5.386 -15.564 10.995 1.00 96.25 97 ALA A O 1
ATOM 826 N N . SER A 1 98 ? -7.378 -14.768 11.613 1.00 96.12 98 SER A N 1
ATOM 827 C CA . SER A 1 98 ? -7.835 -16.000 12.271 1.00 96.12 98 SER A CA 1
ATOM 828 C C . SER A 1 98 ? -8.208 -17.123 11.306 1.00 96.12 98 SER A C 1
ATOM 830 O O . SER A 1 98 ? -7.973 -18.294 11.591 1.00 96.12 98 SER A O 1
ATOM 832 N N . ASP A 1 99 ? -8.849 -16.766 10.201 1.00 96.50 99 ASP A N 1
ATOM 833 C CA . ASP A 1 99 ? -9.540 -17.678 9.286 1.00 96.50 99 ASP A CA 1
ATOM 834 C C . ASP A 1 99 ? -9.315 -17.316 7.810 1.00 96.50 99 ASP A C 1
ATOM 836 O O . ASP A 1 99 ? -9.791 -18.020 6.923 1.00 96.50 99 ASP A O 1
ATOM 840 N N . GLY A 1 100 ? -8.545 -16.257 7.533 1.00 96.50 100 GLY A N 1
ATOM 841 C CA . GLY A 1 100 ? -8.110 -15.878 6.190 1.00 96.50 100 GLY A CA 1
ATOM 842 C C . GLY A 1 100 ? -9.212 -15.302 5.302 1.00 96.50 100 GLY A C 1
ATOM 843 O O . GLY A 1 100 ? -9.000 -15.181 4.094 1.00 96.50 100 GLY A O 1
ATOM 844 N N . VAL A 1 101 ? -10.377 -14.958 5.862 1.00 97.88 101 VAL A N 1
ATOM 845 C CA . VAL A 1 101 ? -11.516 -14.422 5.108 1.00 97.88 101 VAL A CA 1
ATOM 846 C C . VAL A 1 101 ? -11.153 -13.051 4.552 1.00 97.88 101 VAL A C 1
ATOM 848 O O . VAL A 1 101 ? -10.753 -12.153 5.290 1.00 97.88 101 VAL A O 1
ATOM 851 N N . GLU A 1 102 ? -11.298 -12.883 3.240 1.00 97.94 102 GLU A N 1
ATOM 852 C CA . GLU A 1 102 ? -11.073 -11.606 2.566 1.00 97.94 102 GLU A CA 1
ATOM 853 C C . GLU A 1 102 ? -12.200 -10.628 2.892 1.00 97.94 102 GLU A C 1
ATOM 855 O O . GLU A 1 102 ? -13.374 -10.892 2.638 1.00 97.94 102 GLU A O 1
ATOM 860 N N . LEU A 1 103 ? -11.824 -9.498 3.487 1.00 96.94 103 LEU A N 1
ATOM 861 C CA . LEU A 1 103 ? -12.738 -8.411 3.825 1.00 96.94 103 LEU A CA 1
ATOM 862 C C . LEU A 1 103 ? -12.715 -7.320 2.757 1.00 96.94 103 LEU A C 1
ATOM 864 O O . LEU A 1 103 ? -13.702 -6.609 2.573 1.00 96.94 103 LEU A O 1
ATOM 868 N N . LEU A 1 104 ? -11.569 -7.161 2.095 1.00 97.06 104 LEU A N 1
ATOM 869 C CA . LEU A 1 104 ? -11.328 -6.096 1.142 1.00 97.06 104 LEU A CA 1
ATOM 870 C C . LEU A 1 104 ? -10.237 -6.489 0.144 1.00 97.06 104 LEU A C 1
ATOM 872 O O . LEU A 1 104 ? -9.177 -6.975 0.539 1.00 97.06 104 LEU A O 1
ATOM 876 N N . ASP A 1 105 ? -10.481 -6.168 -1.123 1.00 97.88 105 ASP A N 1
ATOM 877 C CA . ASP A 1 105 ? -9.514 -6.235 -2.215 1.00 97.88 105 ASP A CA 1
ATOM 878 C C . ASP A 1 105 ? -9.726 -5.019 -3.128 1.00 97.88 105 ASP A C 1
ATOM 880 O O . ASP A 1 105 ? -10.753 -4.903 -3.800 1.00 97.88 105 ASP A O 1
ATOM 884 N N . LEU A 1 106 ? -8.789 -4.073 -3.094 1.00 97.75 106 LEU A N 1
ATOM 885 C CA . LEU A 1 106 ? -8.826 -2.847 -3.886 1.00 97.75 106 LEU A CA 1
ATOM 886 C C . LEU A 1 106 ? -7.708 -2.869 -4.916 1.00 97.75 106 LEU A C 1
ATOM 888 O O . LEU A 1 106 ? -6.542 -2.868 -4.534 1.00 97.75 106 LEU A O 1
ATOM 892 N N . ASP A 1 107 ? -8.064 -2.829 -6.197 1.00 97.69 107 ASP A N 1
ATOM 893 C CA . ASP A 1 107 ? -7.139 -2.592 -7.311 1.00 97.69 107 ASP A CA 1
ATOM 894 C C . ASP A 1 107 ? -7.224 -1.111 -7.712 1.00 97.69 107 ASP A C 1
ATOM 896 O O . ASP A 1 107 ? -8.240 -0.656 -8.245 1.00 97.69 107 ASP A O 1
ATOM 900 N N . LEU A 1 108 ? -6.181 -0.348 -7.385 1.00 96.69 108 LEU A N 1
ATOM 901 C CA . LEU A 1 108 ? -6.076 1.090 -7.609 1.00 96.69 108 LEU A CA 1
ATOM 902 C C . LEU A 1 108 ? -5.153 1.344 -8.804 1.00 96.69 108 LEU A C 1
ATOM 904 O O . LEU A 1 108 ? -4.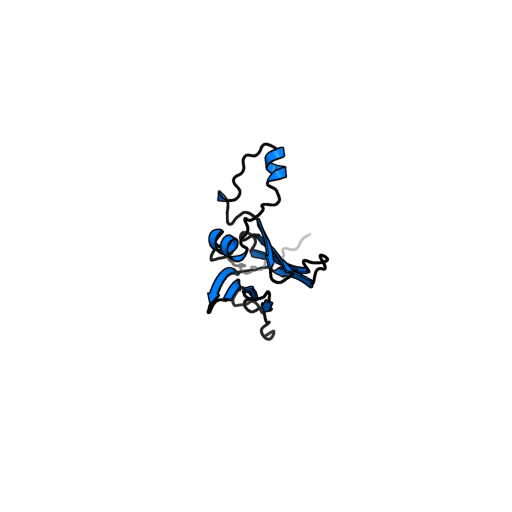028 0.842 -8.864 1.00 96.69 108 LEU A O 1
ATOM 908 N N . ARG A 1 109 ? -5.633 2.153 -9.749 1.00 95.19 109 ARG A N 1
ATOM 909 C CA . ARG A 1 109 ? -4.938 2.523 -10.991 1.00 95.19 109 ARG A CA 1
ATOM 910 C C . ARG A 1 109 ? -4.846 4.033 -11.107 1.00 95.19 109 ARG A C 1
ATOM 912 O O . ARG A 1 109 ? -5.655 4.729 -10.494 1.00 95.19 109 ARG A O 1
ATOM 919 N N . ALA A 1 110 ? -3.903 4.504 -11.925 1.00 94.38 110 ALA A N 1
ATOM 920 C CA . ALA A 1 110 ? -3.581 5.925 -12.037 1.00 94.38 110 ALA A CA 1
ATOM 921 C C . ALA A 1 110 ? -3.304 6.534 -10.652 1.00 94.38 110 ALA A C 1
ATOM 923 O O . ALA A 1 110 ? -3.765 7.624 -10.323 1.00 94.38 110 ALA A O 1
ATOM 924 N N . VAL A 1 111 ? -2.616 5.773 -9.797 1.00 95.88 111 VAL A N 1
ATOM 925 C CA . VAL A 1 111 ? -2.130 6.276 -8.515 1.00 95.88 111 VAL A CA 1
ATOM 926 C C . VAL A 1 111 ? -0.992 7.237 -8.815 1.00 95.88 111 VAL A C 1
ATOM 928 O O . VAL A 1 111 ? -0.001 6.851 -9.426 1.00 95.88 111 VAL A O 1
ATOM 931 N N . GLN A 1 112 ? -1.130 8.480 -8.369 1.00 95.44 112 GLN A N 1
ATOM 932 C CA . GLN A 1 112 ? -0.112 9.502 -8.570 1.00 95.44 112 GLN A CA 1
ATOM 933 C C . GLN A 1 112 ? 1.062 9.306 -7.613 1.00 95.44 112 GLN A C 1
ATOM 935 O O . GLN A 1 112 ? 2.209 9.483 -8.004 1.00 95.44 112 GLN A O 1
ATOM 940 N N . GLY A 1 113 ? 0.788 8.941 -6.362 1.00 95.81 113 GLY A N 1
ATOM 941 C CA . GLY A 1 113 ? 1.823 8.841 -5.344 1.00 95.81 113 GLY A CA 1
ATOM 942 C C . GLY A 1 113 ? 1.414 7.963 -4.176 1.00 95.81 113 GLY A C 1
ATOM 943 O O . GLY A 1 113 ? 0.232 7.797 -3.871 1.00 95.81 113 GLY A O 1
ATOM 944 N N . VAL A 1 114 ? 2.422 7.413 -3.503 1.00 97.81 114 VAL A N 1
ATOM 945 C CA . VAL A 1 114 ? 2.260 6.674 -2.252 1.00 97.81 114 VAL A CA 1
ATOM 946 C C . VAL A 1 114 ? 3.230 7.245 -1.231 1.00 97.81 114 VAL A C 1
ATOM 948 O O . VAL A 1 114 ? 4.410 7.433 -1.519 1.00 97.81 114 VAL A O 1
ATOM 951 N N . GLY A 1 115 ? 2.739 7.517 -0.028 1.00 97.06 115 GLY A N 1
ATOM 952 C CA . GLY A 1 115 ? 3.548 8.053 1.059 1.00 97.06 115 GLY A CA 1
ATOM 953 C C . GLY A 1 115 ? 3.186 7.446 2.404 1.00 97.06 115 GLY A C 1
ATOM 954 O O . GLY A 1 115 ? 2.140 6.817 2.565 1.00 97.06 115 GLY A O 1
ATOM 955 N N . VAL A 1 116 ? 4.056 7.667 3.384 1.00 97.50 116 VAL A N 1
ATOM 956 C CA . VAL A 1 116 ? 3.819 7.285 4.776 1.00 97.50 116 VAL A CA 1
ATOM 957 C C . VAL A 1 116 ? 3.763 8.541 5.629 1.00 97.50 116 VAL A C 1
ATOM 959 O O . VAL A 1 116 ? 4.645 9.393 5.560 1.00 97.50 116 VAL A O 1
ATOM 962 N N . GLU A 1 117 ? 2.728 8.653 6.457 1.00 96.38 117 GLU A N 1
ATOM 963 C CA . GLU A 1 117 ? 2.566 9.765 7.386 1.00 96.38 117 GLU A CA 1
ATOM 964 C C . GLU A 1 117 ? 2.526 9.304 8.839 1.00 96.38 117 GLU A C 1
ATOM 966 O O . GLU A 1 117 ? 2.001 8.241 9.190 1.00 96.38 117 GLU A O 1
ATOM 971 N N . ARG A 1 118 ? 3.076 10.160 9.706 1.00 94.31 118 ARG A N 1
ATOM 972 C CA . ARG A 1 118 ? 3.142 9.956 11.153 1.00 94.31 118 ARG A CA 1
ATOM 973 C C . ARG A 1 118 ? 2.549 11.164 11.852 1.00 94.31 118 ARG A C 1
ATOM 975 O O . ARG A 1 118 ? 3.193 12.204 11.965 1.00 94.31 118 ARG A O 1
ATOM 982 N N . ILE A 1 119 ? 1.318 11.028 12.334 1.00 92.25 119 ILE A N 1
ATOM 983 C CA . ILE A 1 119 ? 0.570 12.145 12.920 1.00 92.25 119 ILE A CA 1
ATOM 984 C C . ILE A 1 119 ? -0.046 11.700 14.241 1.00 92.25 119 ILE A C 1
ATOM 986 O O . ILE A 1 119 ? -0.850 10.773 14.283 1.00 92.25 119 ILE A O 1
ATOM 990 N N . HIS A 1 120 ? 0.325 12.369 15.337 1.00 91.00 120 HIS A N 1
ATOM 991 C CA . HIS A 1 120 ? -0.240 12.139 16.676 1.00 91.00 120 HIS A CA 1
ATOM 992 C C . HIS A 1 120 ? -0.270 10.654 17.102 1.00 91.00 120 HIS A C 1
ATOM 994 O O . HIS A 1 120 ? -1.264 10.171 17.640 1.00 91.00 120 HIS A O 1
ATOM 1000 N N . GLY A 1 121 ? 0.814 9.916 16.834 1.00 89.50 121 GLY A N 1
ATOM 1001 C CA . GLY A 1 121 ? 0.935 8.490 17.172 1.00 89.50 121 GLY A CA 1
ATOM 1002 C C . GLY A 1 121 ? 0.206 7.533 16.221 1.00 89.50 121 GLY A C 1
ATOM 1003 O O . GLY A 1 121 ? 0.172 6.334 16.482 1.00 89.50 121 GLY A O 1
ATOM 1004 N N . ARG A 1 122 ? -0.369 8.043 15.127 1.00 94.50 122 ARG A N 1
ATOM 1005 C CA . ARG A 1 122 ? -0.932 7.239 14.039 1.00 94.50 122 ARG A CA 1
ATOM 1006 C C . ARG A 1 122 ? 0.102 7.045 12.947 1.00 94.50 122 ARG A C 1
ATOM 1008 O O . ARG A 1 122 ? 0.873 7.958 12.654 1.00 94.50 122 ARG A O 1
ATOM 1015 N N . GLU A 1 123 ? 0.060 5.871 12.343 1.00 97.25 123 GLU A N 1
ATOM 1016 C CA . GLU A 1 123 ? 0.894 5.491 11.207 1.00 97.25 123 GLU A CA 1
ATOM 1017 C C . GLU A 1 123 ? -0.044 5.238 10.031 1.00 97.25 123 GLU A C 1
ATOM 1019 O O . GLU A 1 123 ? -0.975 4.433 10.149 1.00 97.25 123 GLU A O 1
ATOM 1024 N N . LEU A 1 124 ? 0.138 5.992 8.952 1.00 97.62 124 LEU A N 1
ATOM 1025 C CA . LEU A 1 124 ? -0.791 6.057 7.831 1.00 97.62 124 LEU A CA 1
ATOM 1026 C C . LEU A 1 124 ? -0.039 5.770 6.531 1.00 97.62 124 LEU A C 1
ATOM 1028 O O . LEU A 1 124 ? 0.990 6.388 6.275 1.00 97.62 124 LEU A O 1
ATOM 1032 N N . LEU A 1 125 ? -0.584 4.891 5.698 1.00 98.06 125 LEU A N 1
ATOM 1033 C CA . LEU A 1 125 ? -0.303 4.867 4.269 1.00 98.06 125 LEU A CA 1
ATOM 1034 C C . LEU A 1 125 ? -1.232 5.876 3.589 1.00 98.06 125 LEU A C 1
ATOM 1036 O O . LEU A 1 125 ? -2.446 5.857 3.818 1.00 98.06 125 LEU A O 1
ATOM 1040 N N . ARG A 1 126 ? -0.659 6.718 2.741 1.00 97.88 126 ARG A N 1
ATOM 1041 C CA . ARG A 1 126 ? -1.343 7.698 1.904 1.00 97.88 126 ARG A CA 1
ATOM 1042 C C . ARG A 1 126 ? -1.223 7.266 0.450 1.00 97.88 126 ARG A C 1
ATOM 1044 O O . ARG A 1 126 ? -0.110 7.006 0.002 1.00 97.88 126 ARG A O 1
ATOM 1051 N N . VAL A 1 127 ? -2.337 7.196 -0.269 1.00 97.94 127 VAL A N 1
ATOM 1052 C CA . VAL A 1 127 ? -2.375 6.917 -1.710 1.00 97.94 127 VAL A CA 1
ATOM 1053 C C . VAL A 1 127 ? -3.091 8.074 -2.393 1.00 97.94 127 VAL A C 1
ATOM 1055 O O . VAL A 1 127 ? -4.286 8.282 -2.175 1.00 97.94 127 VAL A O 1
ATOM 1058 N N . ASP A 1 128 ? -2.346 8.835 -3.184 1.00 96.94 128 ASP A N 1
ATOM 1059 C CA . ASP A 1 128 ? -2.847 10.002 -3.900 1.00 96.94 128 ASP A CA 1
ATOM 1060 C C . ASP A 1 128 ? -3.254 9.640 -5.326 1.00 96.94 128 ASP A C 1
ATOM 1062 O O . ASP A 1 128 ? -2.632 8.803 -5.986 1.00 96.94 128 ASP A O 1
ATOM 1066 N N . PHE A 1 129 ? -4.277 10.330 -5.811 1.00 95.31 129 PHE A N 1
ATOM 1067 C CA . PHE A 1 129 ? -4.739 10.272 -7.190 1.00 95.31 129 PHE A CA 1
ATOM 1068 C C . PHE A 1 129 ? -4.555 11.652 -7.842 1.00 95.31 129 PHE A C 1
ATOM 1070 O O . PHE A 1 129 ? -4.493 12.642 -7.110 1.00 95.31 129 PHE A O 1
ATOM 1077 N N . PRO A 1 130 ? -4.507 11.727 -9.185 1.00 93.06 130 PRO A N 1
ATOM 1078 C CA . PRO A 1 130 ? -4.488 12.984 -9.926 1.00 93.06 130 PRO A CA 1
ATOM 1079 C C . PRO A 1 130 ? -5.596 13.954 -9.502 1.00 93.06 130 PRO A C 1
ATOM 1081 O O . PRO A 1 130 ? -6.691 13.525 -9.144 1.00 93.06 130 PRO A O 1
ATOM 1084 N N . ASP A 1 131 ? -5.341 15.261 -9.609 1.00 88.50 131 ASP A N 1
ATOM 1085 C CA . ASP A 1 131 ? -6.293 16.319 -9.225 1.00 88.50 131 ASP A CA 1
ATOM 1086 C C . ASP A 1 131 ? -7.642 16.245 -9.972 1.00 88.50 131 ASP A C 1
ATOM 1088 O O . ASP A 1 131 ? -8.656 16.745 -9.483 1.00 88.50 131 ASP A O 1
ATOM 1092 N N . ASP A 1 132 ? -7.665 15.647 -11.166 1.00 89.12 132 ASP A N 1
ATOM 1093 C CA . ASP A 1 132 ? -8.867 15.425 -11.977 1.00 89.12 132 ASP A CA 1
ATOM 1094 C C . ASP A 1 132 ? -9.572 14.089 -11.679 1.00 89.12 132 ASP A C 1
ATOM 1096 O O . ASP A 1 132 ? -10.638 13.808 -12.236 1.00 89.12 132 ASP A O 1
ATOM 1100 N N . SER A 1 133 ? -9.019 13.275 -10.776 1.00 89.62 133 SER A N 1
ATOM 1101 C CA . SER A 1 133 ? -9.652 12.051 -10.299 1.00 89.62 133 SER A CA 1
ATOM 1102 C C . SER A 1 133 ? -10.906 12.370 -9.481 1.00 89.62 133 SER A C 1
ATOM 1104 O O . SER A 1 133 ? -10.891 13.247 -8.614 1.00 89.62 133 SER A O 1
ATOM 1106 N N . PRO A 1 134 ? -12.005 11.613 -9.659 1.00 90.50 134 PRO A N 1
ATOM 1107 C CA . PRO A 1 134 ? -13.149 11.717 -8.765 1.00 90.50 134 PRO A CA 1
ATOM 1108 C C . PRO A 1 134 ? -12.843 11.158 -7.369 1.00 90.50 134 PRO A C 1
ATOM 1110 O O . PRO A 1 134 ? -13.625 11.393 -6.452 1.00 90.50 134 PRO A O 1
ATOM 1113 N N . ALA A 1 135 ? -11.770 10.381 -7.192 1.00 92.25 135 ALA A N 1
ATOM 1114 C CA . ALA A 1 135 ? -11.384 9.815 -5.904 1.00 92.25 135 ALA A CA 1
ATOM 1115 C C . ALA A 1 135 ? -10.500 10.793 -5.122 1.00 92.25 135 ALA A C 1
ATOM 1117 O O . ALA A 1 135 ? -9.523 11.317 -5.649 1.00 92.25 135 ALA A O 1
ATOM 1118 N N . SER A 1 136 ? -10.813 10.990 -3.842 1.00 93.62 136 SER A N 1
ATOM 1119 C CA . SER A 1 136 ? -9.903 11.652 -2.910 1.00 93.62 136 SER A CA 1
ATOM 1120 C C . SER A 1 136 ? -8.780 10.709 -2.473 1.00 93.62 136 SER A C 1
ATOM 1122 O O . SER A 1 136 ? -8.859 9.494 -2.674 1.00 93.62 136 SER A O 1
ATOM 1124 N N . THR A 1 137 ? -7.746 11.268 -1.837 1.00 96.56 137 THR A N 1
ATOM 1125 C CA . THR A 1 137 ? -6.663 10.496 -1.221 1.00 96.56 137 THR A CA 1
ATOM 1126 C C . THR A 1 137 ? -7.218 9.364 -0.356 1.00 96.56 137 THR A C 1
ATOM 1128 O O . THR A 1 137 ? -8.034 9.580 0.550 1.00 96.56 137 THR A O 1
ATOM 1131 N N . LEU A 1 138 ? -6.730 8.154 -0.616 1.00 97.88 138 LEU A N 1
ATOM 1132 C CA . LEU A 1 138 ? -7.014 6.983 0.194 1.00 97.88 138 LEU A CA 1
ATOM 1133 C C . LEU A 1 138 ? -6.004 6.895 1.338 1.00 97.88 138 LEU A C 1
ATOM 1135 O O . LEU A 1 138 ? -4.796 7.040 1.155 1.00 97.88 138 LEU A O 1
ATOM 1139 N N . TRP A 1 139 ? -6.521 6.621 2.529 1.00 97.75 139 TRP A N 1
ATOM 1140 C CA . TRP A 1 139 ? -5.759 6.521 3.763 1.00 97.75 139 TRP A CA 1
ATOM 1141 C C . TRP A 1 139 ? -5.956 5.153 4.394 1.00 97.75 139 TRP A C 1
ATOM 1143 O O . TRP A 1 139 ? -7.072 4.812 4.789 1.00 97.75 139 TRP A O 1
ATOM 1153 N N . LEU A 1 140 ? -4.872 4.397 4.551 1.00 97.88 140 LEU A N 1
ATOM 1154 C CA . LEU A 1 140 ? -4.850 3.180 5.358 1.00 97.88 140 LEU A CA 1
ATOM 1155 C C . LEU A 1 140 ? -4.091 3.463 6.652 1.00 97.88 140 LEU A C 1
ATOM 1157 O O . LEU A 1 140 ? -2.873 3.619 6.667 1.00 97.88 140 LEU A O 1
ATOM 1161 N N . ARG A 1 141 ? -4.817 3.519 7.763 1.00 97.50 141 ARG A N 1
ATOM 1162 C CA . ARG A 1 141 ? -4.233 3.571 9.098 1.00 97.50 141 ARG A CA 1
ATOM 1163 C C . ARG A 1 141 ? -3.786 2.181 9.510 1.00 97.50 141 ARG A C 1
ATOM 1165 O O . ARG A 1 141 ? -4.570 1.246 9.415 1.00 97.50 141 ARG A O 1
ATOM 1172 N N . MET A 1 142 ? -2.547 2.084 9.981 1.00 96.75 142 MET A N 1
ATOM 1173 C CA . MET A 1 142 ? 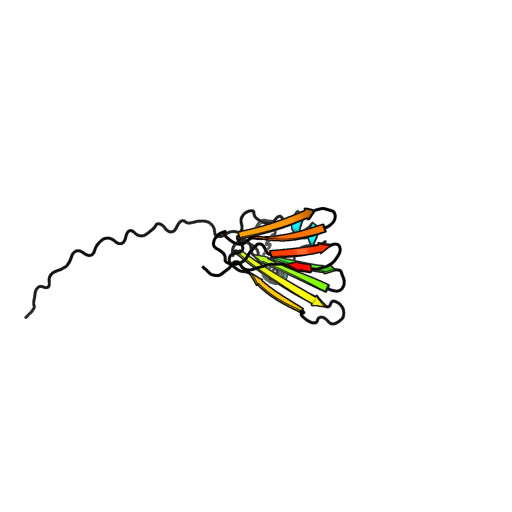-1.938 0.845 10.465 1.00 96.75 142 MET A CA 1
ATOM 1174 C C . MET A 1 142 ? -1.857 0.801 11.993 1.00 96.75 142 MET A C 1
ATOM 1176 O O . MET A 1 142 ? -1.944 -0.278 12.569 1.00 96.75 142 MET A O 1
ATOM 1180 N N . LYS A 1 143 ? -1.716 1.950 12.668 1.00 94.38 143 LYS A N 1
ATOM 1181 C CA . LYS A 1 143 ? -1.750 2.052 14.139 1.00 94.38 143 LYS A CA 1
ATOM 1182 C C . LYS A 1 143 ? -2.656 3.197 14.605 1.00 94.38 143 LYS A C 1
ATOM 1184 O O . LYS A 1 143 ? -2.682 4.247 13.951 1.00 94.38 143 LYS A O 1
ATOM 1189 N N . PRO A 1 144 ? -3.348 3.049 15.755 1.00 91.44 144 PRO A N 1
ATOM 1190 C CA . PRO A 1 144 ? -3.319 1.904 16.688 1.00 91.44 144 PRO A CA 1
ATOM 1191 C C . PRO A 1 144 ? -4.166 0.694 16.250 1.00 91.44 144 PRO A C 1
ATOM 1193 O O . PRO A 1 144 ? -4.052 -0.385 16.820 1.00 91.44 144 PRO A O 1
ATOM 1196 N N . ASP A 1 145 ? -5.003 0.881 15.244 1.00 93.75 145 ASP A N 1
ATOM 1197 C CA . ASP A 1 145 ? -5.896 -0.089 14.625 1.00 93.75 145 ASP A CA 1
ATOM 1198 C C . ASP A 1 145 ? -5.757 -0.014 13.098 1.00 93.75 145 ASP A C 1
ATOM 1200 O O . ASP A 1 145 ? -5.171 0.933 12.563 1.00 93.75 145 ASP A O 1
ATOM 1204 N N . VAL A 1 146 ? -6.309 -1.010 12.404 1.00 96.38 146 VAL A N 1
ATOM 1205 C CA . VAL A 1 146 ? -6.361 -1.023 10.941 1.00 96.38 146 VAL A CA 1
ATOM 1206 C C . VAL A 1 146 ? -7.674 -0.397 10.484 1.00 96.38 146 VAL A C 1
ATOM 1208 O O . VAL A 1 146 ? -8.748 -0.906 10.801 1.00 96.38 146 VAL A O 1
ATOM 1211 N N . ALA A 1 147 ? -7.596 0.711 9.750 1.00 95.75 147 ALA A N 1
ATOM 1212 C CA . ALA A 1 147 ? -8.770 1.393 9.211 1.00 95.75 147 ALA A CA 1
ATOM 1213 C C . ALA A 1 147 ? -8.469 1.976 7.834 1.00 95.75 147 ALA A C 1
ATOM 1215 O O . ALA A 1 147 ? -7.437 2.615 7.646 1.00 95.75 147 ALA A O 1
ATOM 1216 N N . LEU A 1 148 ? -9.393 1.799 6.894 1.00 95.94 148 LEU A N 1
ATOM 1217 C CA . LEU A 1 148 ? -9.289 2.355 5.552 1.00 95.94 148 LEU A CA 1
ATOM 1218 C C . LEU A 1 148 ? -10.327 3.461 5.353 1.00 95.94 148 LEU A C 1
ATOM 1220 O O . LEU A 1 148 ? -11.491 3.292 5.714 1.00 95.94 148 LEU A O 1
ATOM 1224 N N . HIS A 1 149 ? -9.914 4.579 4.765 1.00 95.44 149 HIS A N 1
ATOM 1225 C CA . HIS A 1 149 ? -10.788 5.705 4.468 1.00 95.44 149 HIS A CA 1
ATOM 1226 C C . HIS A 1 149 ? -10.460 6.312 3.106 1.00 95.44 149 HIS A C 1
ATOM 1228 O O . HIS A 1 149 ? -9.314 6.651 2.832 1.00 95.44 149 HIS A O 1
ATOM 1234 N N . TRP A 1 150 ? -11.484 6.518 2.287 1.00 94.44 150 TRP A N 1
ATOM 1235 C CA . TRP A 1 150 ? -11.429 7.319 1.069 1.00 94.44 150 TRP A CA 1
ATOM 1236 C C . TRP A 1 150 ? -12.826 7.878 0.792 1.00 94.44 150 TRP A C 1
ATOM 1238 O O . TRP A 1 150 ? -13.812 7.461 1.407 1.00 94.44 150 TRP A O 1
ATOM 1248 N N . SER A 1 151 ? -12.925 8.828 -0.127 1.00 92.06 151 SER A N 1
ATOM 1249 C CA . SER A 1 151 ? -14.206 9.355 -0.589 1.00 92.06 151 SER A CA 1
ATOM 1250 C C . SER A 1 151 ? -14.157 9.654 -2.080 1.00 92.06 151 SER A C 1
ATOM 1252 O O . SER A 1 151 ? -13.084 9.728 -2.673 1.00 92.06 151 SER A O 1
ATOM 1254 N N . TYR A 1 152 ? -15.326 9.838 -2.683 1.00 89.56 152 TYR A N 1
ATOM 1255 C CA . TYR A 1 152 ? -15.431 10.365 -4.037 1.00 89.56 152 TYR A CA 1
ATOM 1256 C C . TYR A 1 152 ? -16.007 11.778 -3.987 1.00 89.56 152 TYR A C 1
ATOM 1258 O O . TYR A 1 152 ? -16.921 12.056 -3.204 1.00 89.56 152 TYR A O 1
ATOM 1266 N N . GLY A 1 153 ? -15.468 12.667 -4.814 1.00 78.69 153 GLY A N 1
ATOM 1267 C CA . GLY A 1 153 ? -16.101 13.936 -5.134 1.00 78.69 153 GLY A CA 1
ATOM 1268 C C . GLY A 1 153 ? -17.393 13.719 -5.932 1.00 78.69 153 GLY A C 1
ATOM 1269 O O . GLY A 1 153 ? -17.608 12.643 -6.499 1.00 78.69 153 GLY A O 1
ATOM 1270 N N . PRO A 1 154 ? -18.286 14.722 -5.978 1.00 68.38 154 PRO A N 1
ATOM 1271 C CA . PRO A 1 154 ? -19.438 14.668 -6.866 1.00 68.38 154 PRO A CA 1
ATOM 1272 C C . PRO A 1 154 ? -18.955 14.525 -8.314 1.00 68.38 154 PRO A C 1
ATOM 1274 O O . PRO A 1 154 ? -18.063 15.254 -8.743 1.00 68.38 154 PRO A O 1
ATOM 1277 N N . ALA A 1 155 ? -19.543 13.588 -9.060 1.00 60.34 155 ALA A N 1
ATOM 1278 C CA . ALA A 1 155 ? -19.341 13.524 -10.502 1.00 60.34 155 ALA A CA 1
ATOM 1279 C C . ALA A 1 155 ? -19.833 14.847 -11.114 1.00 60.34 155 ALA A C 1
ATOM 1281 O O . ALA A 1 155 ? -20.973 15.244 -10.854 1.00 60.34 155 ALA A O 1
ATOM 1282 N N . GLY A 1 156 ? -18.944 15.542 -11.828 1.00 54.16 156 GLY A N 1
ATOM 1283 C CA . GLY A 1 156 ? -19.246 16.803 -12.513 1.00 54.16 156 GLY A CA 1
ATOM 1284 C C . GLY A 1 156 ? -20.267 16.661 -13.633 1.00 54.16 156 GLY A C 1
ATOM 1285 O O . GLY A 1 156 ? -20.426 15.538 -14.163 1.00 54.16 156 GLY A O 1
#

Sequence (156 aa):
MASYLRMRMLSGHLRHPCKDHPVVMEPVPSYEDLIWLFEAEPVYRYADDEREAGYQFDWRELWPYTAVTFRTTRAGYDVEMYIEPGYEVVRLRLRTASDGVELLDLDLRAVQGVGVERIHGRELLRVDFPDDSPASTLWLRMKPDVALHWSYGPAG